Protein AF-A0A832XJW5-F1 (afdb_monomer)

Secondary structure (DSSP, 8-state):
-HHHHHHHHHHHHHHHT-EEEEEETTTTEEEEE--GGGHHHHHHHHHT--EETTEE---------SSHHHHHHHHS-----

Mean predicted aligned error: 4.81 Å

Structure (mmCIF, N/CA/C/O backbone):
data_AF-A0A832XJW5-F1
#
_entry.id   AF-A0A832XJW5-F1
#
loop_
_atom_site.group_PDB
_atom_site.id
_atom_site.type_symbol
_atom_site.label_atom_id
_atom_site.label_alt_id
_atom_site.label_comp_id
_atom_site.label_asym_id
_atom_site.label_entity_id
_atom_site.label_seq_id
_atom_site.pdbx_PDB_ins_code
_atom_site.Cartn_x
_atom_site.Cartn_y
_atom_site.Cartn_z
_atom_site.occupancy
_atom_site.B_iso_or_equiv
_atom_site.auth_seq_id
_atom_site.auth_comp_id
_atom_site.auth_asym_id
_atom_site.auth_atom_id
_atom_site.pdbx_PDB_model_num
ATOM 1 N N . LEU A 1 1 ? -0.528 -10.326 -1.655 1.00 62.66 1 LEU A N 1
ATOM 2 C CA . LEU A 1 1 ? 0.644 -10.980 -2.283 1.00 62.66 1 LEU A CA 1
ATOM 3 C C . LEU A 1 1 ? 0.244 -11.745 -3.537 1.00 62.66 1 LEU A C 1
ATOM 5 O O . LEU A 1 1 ? 0.758 -11.399 -4.587 1.00 62.66 1 LEU A O 1
ATOM 9 N N . ASN A 1 2 ? -0.726 -12.664 -3.469 1.00 74.69 2 ASN A N 1
ATOM 10 C CA . ASN A 1 2 ? -1.173 -13.446 -4.636 1.00 74.69 2 ASN A CA 1
ATOM 11 C C . ASN A 1 2 ? -1.543 -12.594 -5.860 1.00 74.69 2 ASN A C 1
ATOM 13 O O . ASN A 1 2 ? -1.117 -12.914 -6.957 1.00 74.69 2 ASN A O 1
ATOM 17 N N . SER A 1 3 ? -2.239 -11.471 -5.670 1.00 78.56 3 SER A N 1
ATOM 18 C CA . SER A 1 3 ? -2.627 -10.573 -6.769 1.00 78.56 3 SER A CA 1
ATOM 19 C C . SER A 1 3 ? -1.446 -9.840 -7.416 1.00 78.56 3 SER A C 1
ATOM 21 O O . SER A 1 3 ? -1.459 -9.577 -8.611 1.00 78.56 3 SER A O 1
ATOM 23 N N . LEU A 1 4 ? -0.409 -9.522 -6.631 1.00 83.12 4 LEU A N 1
ATOM 24 C CA . LEU A 1 4 ? 0.822 -8.914 -7.140 1.00 83.12 4 LEU A CA 1
ATOM 25 C C . LEU A 1 4 ? 1.619 -9.945 -7.945 1.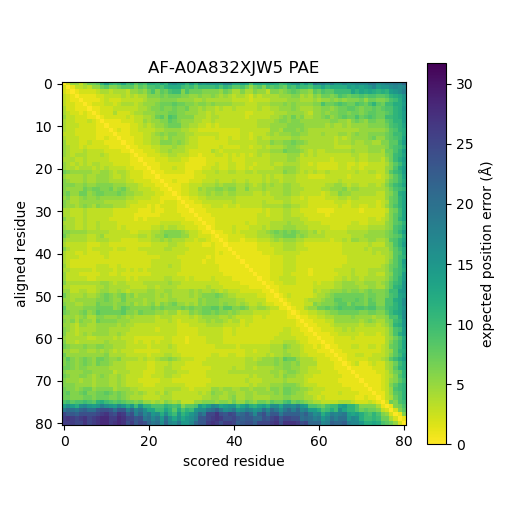00 83.12 4 LEU A C 1
ATOM 27 O O . LEU A 1 4 ? 2.066 -9.643 -9.045 1.00 83.12 4 LEU A O 1
ATOM 31 N N . LEU A 1 5 ? 1.711 -11.173 -7.426 1.00 87.62 5 LEU A N 1
ATOM 32 C CA . LEU A 1 5 ? 2.382 -12.288 -8.087 1.00 87.62 5 LEU A CA 1
ATOM 33 C C . LEU A 1 5 ? 1.698 -12.676 -9.398 1.00 87.62 5 LEU A C 1
ATOM 35 O O . LEU A 1 5 ? 2.375 -12.862 -10.401 1.00 87.62 5 LEU A O 1
ATOM 39 N N . SER A 1 6 ? 0.366 -12.740 -9.422 1.00 87.94 6 SER A N 1
ATOM 40 C CA . SER A 1 6 ? -0.383 -13.043 -10.645 1.00 87.94 6 SER A CA 1
ATOM 41 C C . SER A 1 6 ? -0.286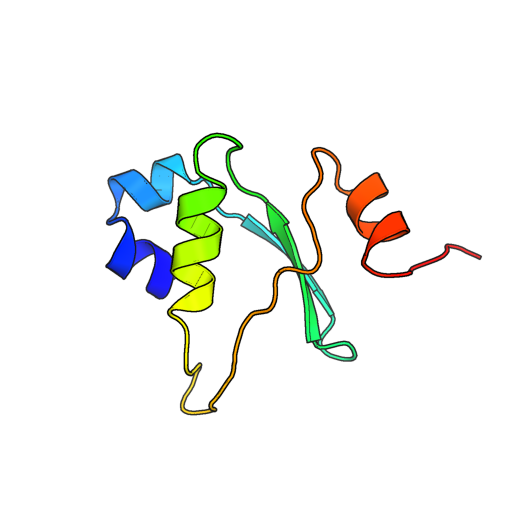 -11.936 -11.694 1.00 87.94 6 SER A C 1
ATOM 43 O O . SER A 1 6 ? -0.379 -12.221 -12.881 1.00 87.94 6 SER A O 1
ATOM 45 N N . PHE A 1 7 ? -0.130 -10.677 -11.269 1.00 88.56 7 PHE A N 1
ATOM 46 C CA . PHE A 1 7 ? -0.099 -9.526 -12.173 1.00 88.56 7 PHE A CA 1
ATOM 47 C C . PHE A 1 7 ? 1.310 -9.206 -12.696 1.00 88.56 7 PHE A C 1
ATOM 49 O O . PHE A 1 7 ? 1.476 -8.943 -13.881 1.00 88.56 7 PHE A O 1
ATOM 56 N N . LEU A 1 8 ? 2.326 -9.235 -11.828 1.00 87.88 8 LEU A N 1
ATOM 57 C CA . LEU A 1 8 ? 3.710 -8.861 -12.156 1.00 87.88 8 LEU A CA 1
ATOM 58 C C . LEU A 1 8 ? 4.648 -10.060 -12.347 1.00 87.88 8 LEU A C 1
ATOM 60 O O . LEU A 1 8 ? 5.810 -9.882 -12.719 1.00 87.88 8 LEU A O 1
ATOM 64 N N . GLY A 1 9 ? 4.183 -11.272 -12.043 1.00 90.38 9 GLY A N 1
ATOM 65 C CA . GLY A 1 9 ? 5.029 -12.458 -11.974 1.00 90.38 9 GLY A CA 1
ATOM 66 C C . GLY A 1 9 ? 6.014 -12.420 -10.803 1.00 90.38 9 GLY A C 1
ATOM 67 O O . GLY A 1 9 ? 6.032 -11.499 -9.977 1.00 90.38 9 GLY A O 1
ATOM 68 N N . GLU A 1 10 ? 6.861 -13.443 -10.732 1.00 90.38 10 GLU A N 1
ATOM 69 C CA . GLU A 1 10 ? 7.861 -13.611 -9.669 1.00 90.38 10 GLU A CA 1
ATOM 70 C C . GLU A 1 10 ? 8.913 -12.498 -9.686 1.00 90.38 10 GLU A C 1
ATOM 72 O O . GLU A 1 10 ? 9.159 -11.851 -8.665 1.00 90.38 10 GLU A O 1
ATOM 77 N N . LEU A 1 11 ? 9.485 -12.216 -10.862 1.00 90.62 11 LEU A N 1
ATOM 78 C CA . LEU A 1 11 ? 10.513 -11.187 -11.026 1.00 90.62 11 LEU A CA 1
ATOM 79 C C . LEU A 1 11 ? 9.976 -9.791 -10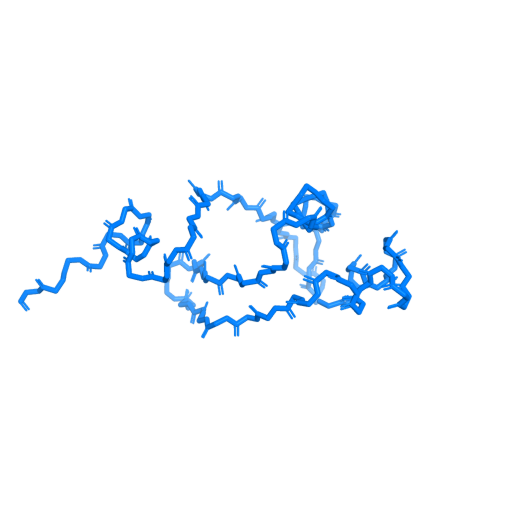.688 1.00 90.62 11 LEU A C 1
ATOM 81 O O . LEU A 1 11 ? 10.619 -9.039 -9.955 1.00 90.62 11 LEU A O 1
ATOM 85 N N . GLY A 1 12 ? 8.785 -9.448 -11.186 1.00 88.75 12 GLY A N 1
ATOM 86 C CA . GLY A 1 12 ? 8.170 -8.151 -10.923 1.00 88.75 12 GLY A CA 1
ATOM 87 C C . GLY A 1 12 ? 7.767 -7.985 -9.458 1.00 88.75 12 GLY A C 1
ATOM 88 O O . GLY A 1 12 ? 8.008 -6.934 -8.868 1.00 88.75 12 GLY A O 1
ATOM 89 N N . THR A 1 13 ? 7.263 -9.045 -8.822 1.00 89.44 13 THR A N 1
ATOM 90 C CA . THR A 1 13 ? 6.965 -9.046 -7.379 1.00 89.44 13 THR A CA 1
ATOM 91 C C . THR A 1 13 ? 8.223 -8.860 -6.534 1.00 89.44 13 THR A C 1
ATOM 93 O O . THR A 1 13 ? 8.210 -8.080 -5.578 1.00 89.44 13 THR A O 1
ATOM 96 N N . SER A 1 14 ? 9.319 -9.528 -6.901 1.00 90.50 14 SER A N 1
ATOM 97 C CA . SER A 1 14 ? 10.610 -9.382 -6.223 1.00 90.50 14 SER A CA 1
ATOM 98 C C . SER A 1 14 ? 11.142 -7.948 -6.345 1.00 90.50 14 SER A C 1
ATOM 100 O O . SER A 1 14 ? 11.461 -7.307 -5.341 1.00 90.50 14 SER A O 1
ATOM 102 N N . ASN A 1 15 ? 11.108 -7.380 -7.556 1.00 91.56 15 ASN A N 1
ATOM 103 C CA . ASN A 1 15 ? 11.514 -5.994 -7.809 1.00 91.56 15 ASN A CA 1
ATOM 104 C C . ASN A 1 15 ? 10.622 -4.960 -7.102 1.00 91.56 15 ASN A C 1
ATOM 106 O O . ASN A 1 15 ? 11.107 -3.902 -6.685 1.00 91.56 15 ASN A O 1
ATOM 110 N N . ALA A 1 16 ? 9.330 -5.258 -6.940 1.00 92.06 16 ALA A N 1
ATOM 111 C CA . ALA A 1 16 ? 8.401 -4.385 -6.236 1.00 92.06 16 ALA A CA 1
ATOM 112 C C . ALA A 1 16 ? 8.723 -4.260 -4.742 1.00 92.06 16 ALA A C 1
ATOM 114 O O . ALA A 1 16 ? 8.403 -3.229 -4.141 1.00 92.06 16 ALA A O 1
ATOM 115 N N . ASN A 1 17 ? 9.381 -5.270 -4.156 1.00 91.50 17 ASN A N 1
ATOM 116 C CA . ASN A 1 17 ? 9.765 -5.326 -2.745 1.00 91.50 17 ASN A CA 1
ATOM 117 C C . ASN A 1 17 ? 8.615 -4.877 -1.819 1.00 91.50 17 ASN A C 1
ATOM 119 O O . ASN A 1 17 ? 8.754 -3.964 -0.996 1.00 91.50 17 ASN A O 1
ATOM 123 N N . LEU A 1 18 ? 7.434 -5.456 -2.056 1.00 91.31 18 LEU A N 1
ATOM 124 C CA . LEU A 1 18 ? 6.200 -5.095 -1.371 1.00 91.31 18 LEU A CA 1
ATOM 125 C C . LEU A 1 18 ? 6.208 -5.633 0.063 1.00 91.31 18 LEU A C 1
ATOM 127 O O . LEU A 1 18 ? 6.314 -6.839 0.278 1.00 91.31 18 LEU A O 1
ATOM 131 N N . TRP A 1 19 ? 6.012 -4.753 1.042 1.00 91.88 19 TRP A N 1
ATOM 132 C CA . TRP A 1 19 ? 5.986 -5.120 2.454 1.00 91.88 19 TRP A CA 1
ATOM 133 C C . TRP A 1 19 ? 4.839 -4.439 3.199 1.00 91.88 19 TRP A C 1
ATOM 135 O O . TRP A 1 19 ? 4.728 -3.211 3.197 1.00 91.88 19 TRP A O 1
ATOM 145 N N . LEU A 1 20 ? 3.997 -5.220 3.878 1.00 92.44 20 LEU A N 1
ATOM 146 C CA . LEU A 1 20 ? 2.966 -4.683 4.766 1.00 92.44 20 LEU A CA 1
ATOM 147 C C . LEU A 1 20 ? 3.620 -4.235 6.078 1.00 92.44 20 LEU A C 1
ATOM 149 O O . LEU A 1 20 ? 4.144 -5.050 6.830 1.00 92.44 20 LEU A O 1
ATOM 153 N N . ILE A 1 21 ? 3.606 -2.930 6.340 1.00 93.88 21 ILE A N 1
ATOM 154 C CA . ILE A 1 21 ? 4.219 -2.344 7.539 1.00 93.88 21 ILE A CA 1
ATOM 155 C C . ILE A 1 21 ? 3.261 -2.438 8.723 1.00 93.88 21 ILE A C 1
ATOM 157 O O . ILE A 1 21 ? 3.667 -2.775 9.830 1.00 93.88 21 ILE A O 1
ATOM 161 N N . GLU A 1 22 ? 1.996 -2.091 8.499 1.00 91.50 22 GLU A N 1
ATOM 162 C CA . GLU A 1 22 ? 0.976 -2.049 9.540 1.00 91.50 22 GLU A CA 1
ATOM 163 C C . GLU A 1 22 ? -0.413 -2.134 8.908 1.00 91.50 22 GLU A C 1
ATOM 165 O O . GLU A 1 22 ? -0.633 -1.596 7.821 1.00 91.50 22 GLU A O 1
ATOM 170 N N . TYR A 1 23 ? -1.353 -2.761 9.608 1.00 92.00 23 TYR A N 1
ATOM 171 C CA . TYR A 1 23 ? -2.769 -2.747 9.267 1.00 92.00 23 TYR A CA 1
ATOM 172 C C . TYR A 1 23 ? -3.603 -2.616 10.541 1.00 92.00 23 TYR A C 1
ATOM 174 O O . TYR A 1 23 ? -3.360 -3.312 11.526 1.00 92.00 23 TYR A O 1
ATOM 182 N N . ASP A 1 24 ? -4.577 -1.715 10.517 1.00 91.25 24 ASP A N 1
ATOM 183 C CA . ASP A 1 24 ? -5.526 -1.477 11.594 1.00 91.25 24 ASP A CA 1
ATOM 184 C C . ASP A 1 24 ? -6.907 -1.966 11.152 1.00 91.25 24 ASP A C 1
ATOM 186 O O . ASP A 1 24 ? -7.563 -1.359 10.302 1.00 91.25 24 ASP A O 1
ATOM 190 N N . SER A 1 25 ? -7.356 -3.074 11.742 1.00 88.81 25 SER A N 1
ATOM 191 C CA . SER A 1 25 ? -8.639 -3.693 11.410 1.00 88.81 25 SER A CA 1
ATOM 192 C C . SER A 1 25 ? -9.843 -2.840 11.809 1.00 88.81 25 SER A C 1
ATOM 194 O O . SER A 1 25 ? -10.894 -2.970 11.188 1.00 88.81 25 SER A O 1
ATOM 196 N N . LYS A 1 26 ? -9.709 -1.934 12.790 1.00 90.50 26 LYS A N 1
ATOM 197 C CA . LYS A 1 26 ? -10.819 -1.068 13.224 1.00 90.50 26 LYS A CA 1
ATOM 198 C C . LYS A 1 26 ? -11.129 0.013 12.197 1.00 90.50 26 LYS A C 1
ATOM 200 O O . LYS A 1 26 ? -12.283 0.382 12.019 1.00 90.50 26 LYS A O 1
ATOM 205 N N . THR A 1 27 ? -10.096 0.525 11.532 1.00 89.44 27 THR A N 1
ATOM 206 C CA . THR A 1 27 ? -10.217 1.588 10.520 1.00 89.44 27 THR A CA 1
ATOM 207 C C . THR A 1 27 ? -10.083 1.065 9.090 1.00 89.44 27 THR A C 1
ATOM 209 O O . THR A 1 27 ? -10.149 1.851 8.147 1.00 8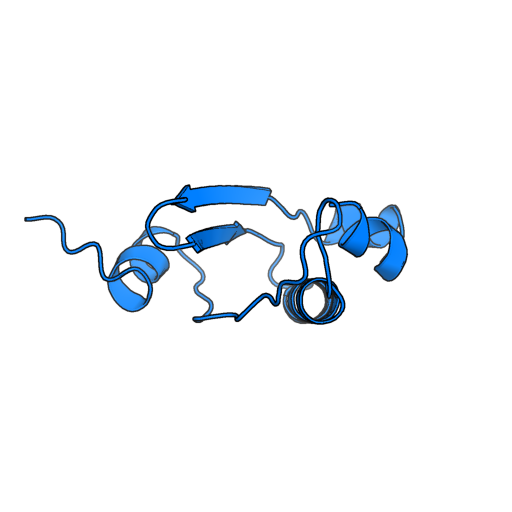9.44 27 THR A O 1
ATOM 212 N N . SER A 1 28 ? -9.874 -0.248 8.918 1.00 90.94 28 SER A N 1
ATOM 213 C CA . SER A 1 28 ? -9.593 -0.902 7.630 1.00 90.94 28 SER A CA 1
ATOM 214 C C . SER A 1 28 ? -8.502 -0.191 6.822 1.00 90.94 28 SER A C 1
ATOM 216 O O . SER A 1 28 ? -8.571 -0.075 5.600 1.00 90.94 28 SER A O 1
ATOM 218 N N . SER A 1 29 ? -7.499 0.335 7.524 1.00 92.06 29 SER A N 1
ATOM 219 C CA . SER A 1 29 ? -6.451 1.176 6.952 1.00 92.06 29 SER A CA 1
ATOM 220 C C . SER A 1 29 ? -5.081 0.610 7.292 1.00 92.06 29 SER A C 1
ATOM 222 O O . SER A 1 29 ? -4.862 0.076 8.376 1.00 92.06 29 SER A O 1
ATOM 224 N N . GLY A 1 30 ? -4.129 0.731 6.373 1.00 92.81 30 GLY A N 1
ATOM 225 C CA . GLY A 1 30 ? -2.787 0.194 6.563 1.00 92.81 30 GLY A CA 1
ATOM 226 C C . GLY A 1 30 ? -1.729 0.948 5.779 1.00 92.81 30 GLY A C 1
ATOM 227 O O . GLY A 1 30 ? -2.030 1.820 4.963 1.00 92.81 30 GLY A O 1
ATOM 228 N N . ILE A 1 31 ? -0.472 0.604 6.041 1.00 94.56 31 ILE A N 1
ATOM 229 C CA . ILE A 1 31 ? 0.691 1.133 5.332 1.00 94.56 31 ILE A CA 1
ATOM 230 C C . ILE A 1 31 ? 1.385 -0.025 4.637 1.00 94.56 31 ILE A C 1
ATOM 232 O O . ILE A 1 31 ? 1.805 -0.989 5.278 1.00 94.56 31 ILE A O 1
ATOM 236 N N . VAL A 1 32 ? 1.569 0.120 3.331 1.00 94.44 32 VAL A N 1
ATOM 237 C CA . VAL A 1 32 ? 2.368 -0.791 2.518 1.00 94.44 32 VAL A CA 1
ATOM 238 C C . VAL A 1 32 ? 3.578 -0.027 1.997 1.00 94.44 32 VAL A C 1
ATOM 240 O O . VAL A 1 32 ? 3.458 1.095 1.505 1.00 94.44 32 VAL A O 1
ATOM 243 N N . ARG A 1 33 ? 4.756 -0.628 2.133 1.00 94.62 33 ARG A N 1
ATOM 244 C CA . ARG A 1 33 ? 6.005 -0.153 1.543 1.00 94.62 33 ARG A CA 1
ATOM 245 C C . ARG A 1 33 ? 6.235 -0.889 0.227 1.00 94.62 33 ARG A C 1
ATOM 247 O O . ARG A 1 33 ? 5.961 -2.078 0.132 1.00 94.62 33 ARG A O 1
ATOM 254 N N . CYS A 1 34 ? 6.769 -0.186 -0.758 1.00 94.25 34 CYS A N 1
ATOM 255 C CA . CYS A 1 34 ? 7.259 -0.767 -2.002 1.00 94.25 34 CYS A CA 1
ATOM 256 C C . CYS A 1 34 ? 8.511 -0.018 -2.468 1.00 94.25 34 CYS A C 1
ATOM 258 O O . CYS A 1 34 ? 8.879 1.026 -1.912 1.00 94.25 34 CYS A O 1
ATOM 260 N N . SER A 1 35 ? 9.172 -0.561 -3.484 1.00 94.19 35 SER A N 1
ATOM 261 C CA . SER A 1 35 ? 10.178 0.165 -4.251 1.00 94.19 35 SER A CA 1
ATOM 262 C C . SER A 1 35 ? 9.537 1.360 -4.963 1.00 94.19 35 SER A C 1
ATOM 264 O O . SER A 1 35 ? 8.465 1.232 -5.546 1.00 94.19 35 SER A O 1
ATOM 266 N N . ASN A 1 36 ? 10.208 2.519 -4.970 1.00 90.81 36 ASN A N 1
ATOM 267 C CA . ASN A 1 36 ? 9.701 3.727 -5.640 1.00 90.81 36 ASN A CA 1
ATOM 268 C C . ASN A 1 36 ? 9.433 3.475 -7.138 1.00 90.81 36 ASN A C 1
ATOM 270 O O . ASN A 1 36 ? 8.425 3.921 -7.674 1.00 90.81 36 ASN A O 1
ATOM 274 N N . LYS A 1 37 ? 10.279 2.664 -7.790 1.00 92.12 37 LYS A N 1
ATOM 275 C CA . LYS A 1 37 ? 10.116 2.308 -9.208 1.00 92.12 37 LYS A CA 1
ATOM 276 C C . LYS A 1 37 ? 8.845 1.503 -9.490 1.00 92.12 37 LYS A C 1
ATOM 278 O O . LYS A 1 37 ? 8.323 1.606 -10.587 1.00 92.12 37 LYS A O 1
ATOM 283 N N . ALA A 1 38 ? 8.351 0.759 -8.500 1.00 92.44 38 ALA A N 1
ATOM 284 C CA . ALA A 1 38 ? 7.217 -0.145 -8.653 1.00 92.44 38 ALA A CA 1
ATOM 285 C C . ALA A 1 38 ? 5.900 0.411 -8.097 1.00 92.44 38 ALA A C 1
ATOM 287 O O . ALA A 1 38 ? 4.920 -0.318 -7.938 1.00 92.44 38 ALA A O 1
ATOM 288 N N . LEU A 1 39 ? 5.857 1.706 -7.767 1.00 93.19 39 LEU A N 1
ATOM 289 C CA . LEU A 1 39 ? 4.696 2.316 -7.125 1.00 93.19 39 LEU A CA 1
ATOM 290 C C . LEU A 1 39 ? 3.418 2.135 -7.956 1.00 93.19 39 LEU A C 1
ATOM 292 O O . LEU A 1 39 ? 2.394 1.701 -7.431 1.00 93.19 39 LEU A O 1
ATOM 296 N N . THR A 1 40 ? 3.482 2.440 -9.252 1.00 92.69 40 THR A N 1
ATOM 297 C CA . THR A 1 40 ? 2.327 2.365 -10.159 1.00 92.69 40 THR A CA 1
ATOM 298 C C . THR A 1 40 ? 1.826 0.933 -10.321 1.00 92.69 40 THR A C 1
ATOM 300 O O . THR A 1 40 ? 0.624 0.686 -10.270 1.00 92.69 40 THR A O 1
ATOM 303 N N . GLU A 1 41 ? 2.745 -0.019 -10.454 1.00 92.44 41 GLU A N 1
ATOM 304 C CA . GLU A 1 41 ? 2.453 -1.446 -10.609 1.00 92.44 41 GLU A CA 1
ATOM 305 C C . GLU A 1 41 ? 1.774 -2.020 -9.363 1.00 92.44 41 GLU A C 1
ATOM 307 O O . GLU A 1 41 ? 0.790 -2.754 -9.458 1.00 92.44 41 GLU A O 1
ATOM 312 N N . VAL A 1 42 ? 2.246 -1.620 -8.181 1.00 92.56 42 VAL A N 1
ATOM 313 C CA . VAL A 1 42 ? 1.627 -1.990 -6.908 1.00 92.56 42 VAL A CA 1
ATOM 314 C C . VAL A 1 42 ? 0.216 -1.417 -6.801 1.00 92.56 42 VAL A C 1
ATOM 316 O O . VAL A 1 42 ? -0.706 -2.151 -6.447 1.00 92.56 42 VAL A O 1
ATOM 319 N N . ILE A 1 43 ? 0.015 -0.140 -7.137 1.00 92.56 43 ILE A N 1
ATOM 320 C CA . ILE A 1 43 ? -1.317 0.483 -7.107 1.00 92.56 43 ILE A CA 1
ATOM 321 C C . ILE A 1 43 ? -2.270 -0.234 -8.072 1.00 92.56 43 ILE A C 1
ATOM 323 O O . ILE A 1 43 ? -3.389 -0.565 -7.678 1.00 92.56 43 ILE A O 1
ATOM 327 N N . ALA A 1 44 ? -1.821 -0.530 -9.294 1.00 92.38 44 ALA A N 1
ATOM 328 C CA . ALA A 1 44 ? -2.605 -1.279 -10.273 1.00 92.38 44 ALA A CA 1
ATOM 329 C C . ALA A 1 44 ? -2.975 -2.675 -9.750 1.00 92.38 44 ALA A C 1
ATOM 331 O O . ALA A 1 44 ? -4.142 -3.062 -9.796 1.00 92.38 44 ALA A O 1
ATOM 332 N N . SER A 1 45 ? -2.015 -3.394 -9.159 1.00 91.75 45 SER A N 1
ATOM 333 C CA . SER A 1 45 ? -2.266 -4.720 -8.586 1.00 91.75 45 SER A CA 1
ATOM 334 C C . SER A 1 45 ? -3.305 -4.695 -7.461 1.00 91.75 45 SER A C 1
ATOM 336 O O . SER A 1 45 ? -4.097 -5.626 -7.347 1.00 91.75 45 SER A O 1
ATOM 338 N N . LEU A 1 46 ? -3.334 -3.628 -6.651 1.00 91.44 46 LEU A N 1
ATOM 339 C CA . LEU A 1 46 ? -4.312 -3.448 -5.577 1.00 91.44 46 LEU A CA 1
ATOM 340 C C . LEU A 1 46 ? -5.699 -3.096 -6.122 1.00 91.44 46 LEU A C 1
ATOM 342 O O . LEU A 1 46 ? -6.694 -3.556 -5.570 1.00 91.44 46 LEU A O 1
ATOM 346 N N . ALA A 1 47 ? -5.770 -2.310 -7.198 1.00 91.56 47 ALA A N 1
ATOM 347 C CA . ALA A 1 47 ? -7.029 -1.911 -7.826 1.00 91.56 47 ALA A CA 1
ATOM 348 C C . ALA A 1 47 ? -7.771 -3.087 -8.484 1.00 91.56 47 ALA A C 1
ATOM 350 O O . ALA A 1 47 ? -8.996 -3.078 -8.550 1.00 91.56 47 ALA A O 1
ATOM 351 N N . ILE A 1 48 ? -7.042 -4.109 -8.942 1.00 91.06 48 ILE A N 1
ATOM 352 C CA . ILE A 1 48 ? -7.618 -5.316 -9.561 1.00 91.06 48 ILE A CA 1
ATOM 353 C C . ILE A 1 48 ? -8.258 -6.248 -8.512 1.00 91.06 48 ILE A C 1
ATOM 355 O O . ILE A 1 48 ? -9.056 -7.120 -8.853 1.00 91.06 48 ILE A O 1
ATOM 359 N N . ILE A 1 49 ? -7.939 -6.085 -7.225 1.00 91.06 49 ILE A N 1
ATOM 360 C CA . ILE A 1 49 ? -8.486 -6.944 -6.172 1.00 91.06 49 ILE A CA 1
ATOM 361 C C . ILE A 1 49 ? -9.942 -6.565 -5.909 1.00 91.06 49 ILE A C 1
ATOM 363 O O . ILE A 1 49 ? -10.223 -5.514 -5.340 1.00 91.06 49 ILE A O 1
ATOM 367 N N . THR A 1 50 ? -10.850 -7.465 -6.280 1.00 91.38 50 THR A N 1
ATOM 368 C CA . THR A 1 50 ? -12.301 -7.311 -6.094 1.00 91.38 50 THR A CA 1
ATOM 369 C C . THR A 1 50 ? -12.852 -8.118 -4.918 1.00 91.38 50 THR A C 1
ATOM 371 O O . THR A 1 50 ? -13.943 -7.834 -4.424 1.00 91.38 50 THR A O 1
ATOM 374 N N . SER A 1 51 ? -12.123 -9.136 -4.451 1.00 91.50 51 SER A N 1
ATOM 375 C CA . SER A 1 51 ? -12.504 -9.940 -3.288 1.00 91.50 51 SER A CA 1
ATOM 376 C C . SER A 1 51 ? -11.298 -10.583 -2.608 1.00 91.50 51 SER A C 1
ATOM 378 O O . SER A 1 51 ? -10.283 -10.878 -3.244 1.00 91.50 51 SER A O 1
ATOM 380 N N . ILE A 1 52 ? -11.415 -10.812 -1.300 1.00 88.75 52 ILE A N 1
ATOM 381 C CA . ILE A 1 52 ? -10.457 -11.592 -0.510 1.00 88.75 52 ILE A CA 1
ATOM 382 C C . ILE A 1 52 ? -11.252 -12.570 0.352 1.00 88.75 52 ILE A C 1
ATOM 384 O O . ILE A 1 52 ? -12.171 -12.172 1.063 1.00 88.75 52 ILE A O 1
ATOM 388 N N . GLY A 1 53 ? -10.915 -13.861 0.278 1.00 86.94 53 GLY A N 1
ATOM 389 C CA . GLY A 1 53 ? -11.590 -14.901 1.065 1.00 86.94 53 GLY A CA 1
ATOM 390 C C . GLY A 1 53 ? -13.087 -15.041 0.761 1.00 86.94 53 GLY A C 1
ATOM 391 O O . GLY A 1 53 ? -13.849 -15.405 1.646 1.00 86.94 53 GLY A O 1
ATOM 392 N N . GLY A 1 54 ? -13.516 -14.701 -0.460 1.00 89.12 54 GLY A N 1
ATOM 393 C CA . GLY A 1 54 ? -14.926 -14.713 -0.868 1.00 89.12 54 GLY A CA 1
ATOM 394 C C . GLY A 1 54 ? -15.716 -13.455 -0.490 1.00 89.12 54 GLY A C 1
ATOM 395 O O . GLY A 1 54 ? -16.828 -13.278 -0.978 1.00 89.12 54 GLY A O 1
ATOM 396 N N . SER A 1 55 ? -15.142 -12.549 0.307 1.00 91.81 55 SER A N 1
ATOM 397 C CA . SER A 1 55 ? -15.778 -11.277 0.661 1.00 91.81 55 SER A CA 1
ATOM 398 C C . SER A 1 55 ? -15.421 -10.190 -0.357 1.00 91.81 55 SER A C 1
ATOM 400 O O . SER A 1 55 ? -14.227 -9.961 -0.593 1.00 91.81 55 SER A O 1
ATOM 402 N N . PRO A 1 56 ? -16.410 -9.503 -0.960 1.00 92.88 56 PRO A N 1
ATOM 403 C CA . PRO A 1 56 ? -16.150 -8.417 -1.895 1.00 92.88 56 PRO A CA 1
ATOM 404 C C . PRO A 1 56 ? -15.521 -7.230 -1.165 1.00 92.88 56 PRO A C 1
ATOM 406 O O . PRO A 1 56 ? -15.979 -6.821 -0.097 1.00 92.88 56 PRO A O 1
ATOM 409 N N . MET A 1 57 ? -14.463 -6.672 -1.742 1.00 92.62 57 MET A N 1
ATOM 410 C CA . MET A 1 57 ? -13.773 -5.511 -1.188 1.00 92.62 57 MET A CA 1
ATOM 411 C C . MET A 1 57 ? -13.016 -4.750 -2.270 1.00 92.62 57 MET A C 1
ATOM 413 O O . MET A 1 57 ? -12.714 -5.290 -3.327 1.00 92.62 57 MET A O 1
ATOM 417 N N . THR A 1 58 ? -12.672 -3.499 -1.973 1.00 92.19 58 THR A N 1
ATOM 418 C CA . THR A 1 58 ? -11.837 -2.661 -2.835 1.00 92.19 58 THR A CA 1
ATOM 419 C C . THR A 1 58 ? -10.739 -2.012 -2.010 1.00 92.19 58 THR A C 1
ATOM 421 O O . THR A 1 58 ? -10.963 -1.603 -0.869 1.00 92.19 58 THR A O 1
ATOM 424 N N . PHE A 1 59 ? -9.554 -1.865 -2.594 1.00 92.06 59 PHE A N 1
ATOM 425 C CA . PHE A 1 59 ? -8.500 -1.051 -2.001 1.00 92.06 59 PHE A CA 1
ATOM 426 C C . PHE A 1 59 ? -8.588 0.383 -2.509 1.00 92.06 59 PHE A C 1
ATOM 428 O O . PHE A 1 59 ? -8.714 0.629 -3.707 1.00 92.06 59 PHE A O 1
ATOM 435 N N . ARG A 1 60 ? -8.474 1.344 -1.592 1.00 92.50 60 ARG A N 1
ATOM 436 C CA . ARG A 1 60 ? -8.351 2.765 -1.918 1.00 92.50 60 ARG A CA 1
ATOM 437 C C . ARG A 1 60 ? -7.025 3.290 -1.391 1.00 92.50 60 ARG A C 1
ATOM 439 O O . ARG A 1 60 ? -6.766 3.248 -0.191 1.00 92.50 60 ARG A O 1
ATOM 446 N N . VAL A 1 61 ? -6.202 3.829 -2.282 1.00 93.56 61 VAL A N 1
ATOM 447 C CA . VAL A 1 61 ? -4.939 4.468 -1.902 1.00 93.56 61 VAL A CA 1
ATOM 448 C C . VAL A 1 61 ? -5.241 5.861 -1.352 1.00 93.56 61 VAL A C 1
ATOM 450 O O . VAL A 1 61 ? -5.694 6.736 -2.083 1.00 93.56 61 VAL A O 1
ATOM 453 N N . LEU A 1 62 ? -5.005 6.066 -0.053 1.00 93.00 62 LEU A N 1
ATOM 454 C CA . LEU A 1 62 ? -5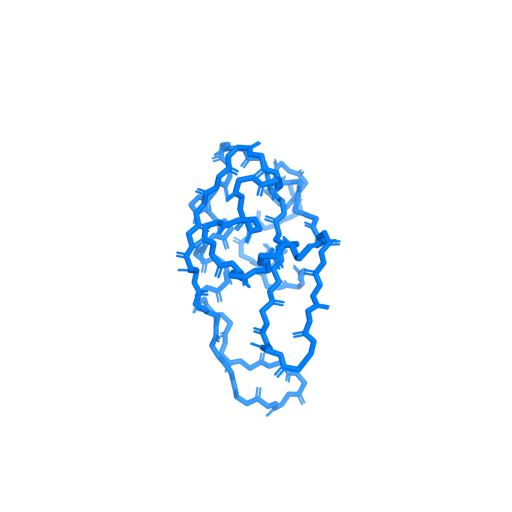.209 7.366 0.606 1.00 93.00 62 LEU A CA 1
ATOM 455 C C . LEU A 1 62 ? -4.127 8.387 0.227 1.00 93.00 62 LEU A C 1
ATOM 457 O O . LEU A 1 62 ? -4.380 9.588 0.187 1.00 93.00 62 LEU A O 1
ATOM 461 N N . GLY A 1 63 ? -2.917 7.903 -0.050 1.00 92.94 63 GLY A N 1
ATOM 462 C CA . GLY A 1 63 ? -1.790 8.711 -0.485 1.00 92.94 63 GLY A CA 1
ATOM 463 C C . GLY A 1 63 ? -0.471 7.959 -0.379 1.00 92.94 63 GLY A C 1
ATOM 464 O O . GLY A 1 63 ? -0.423 6.812 0.064 1.00 92.94 63 GLY A O 1
ATOM 465 N N . VAL A 1 64 ? 0.606 8.619 -0.799 1.00 94.19 64 VAL A N 1
ATOM 466 C CA . VAL A 1 64 ? 1.953 8.042 -0.865 1.00 94.19 64 VAL A CA 1
ATOM 467 C C . VAL A 1 64 ? 2.961 8.967 -0.190 1.00 94.19 64 VAL A C 1
ATOM 469 O O . VAL A 1 64 ? 2.826 10.194 -0.205 1.00 94.19 64 VAL A O 1
ATOM 472 N N . SER A 1 65 ? 3.986 8.391 0.434 1.00 93.31 65 SER A N 1
ATOM 473 C CA . SER A 1 65 ? 5.074 9.162 1.034 1.00 93.31 65 SER A CA 1
ATOM 474 C C . SER A 1 65 ? 6.376 8.378 1.062 1.00 93.31 65 SER A C 1
ATOM 476 O O . SER A 1 65 ? 6.369 7.158 1.172 1.00 93.31 65 SER A O 1
ATOM 478 N N . GLY A 1 66 ? 7.501 9.097 1.047 1.00 92.31 66 GLY A N 1
ATOM 479 C CA . GLY A 1 66 ? 8.828 8.497 1.203 1.00 92.31 66 GLY A CA 1
ATOM 480 C C . GLY A 1 66 ? 9.160 8.076 2.638 1.00 92.31 66 GLY A C 1
ATOM 481 O O . GLY A 1 66 ? 10.124 7.349 2.848 1.00 92.31 66 GLY A O 1
ATOM 482 N N . THR A 1 67 ? 8.386 8.514 3.641 1.00 92.00 67 THR A N 1
ATOM 483 C CA . THR A 1 67 ? 8.624 8.159 5.048 1.00 92.00 67 THR A CA 1
ATOM 484 C C . THR A 1 67 ? 7.355 7.684 5.748 1.00 92.00 67 THR A C 1
ATOM 486 O O . THR A 1 67 ? 6.253 8.204 5.542 1.00 92.00 67 THR A O 1
ATOM 489 N N . ILE A 1 68 ? 7.517 6.701 6.637 1.00 90.88 68 ILE A N 1
ATOM 490 C CA . ILE A 1 68 ? 6.409 6.122 7.412 1.00 90.88 68 ILE A CA 1
ATOM 491 C C . ILE A 1 68 ? 5.789 7.182 8.332 1.00 90.88 68 ILE A C 1
ATOM 493 O O . ILE A 1 68 ? 4.568 7.288 8.402 1.00 90.88 68 ILE A O 1
ATOM 497 N N . LYS A 1 69 ? 6.617 8.018 8.978 1.00 89.56 69 LYS A N 1
ATOM 498 C CA . LYS A 1 69 ? 6.159 9.094 9.871 1.00 89.56 69 LYS A CA 1
ATOM 499 C C . LYS A 1 69 ? 5.191 10.048 9.161 1.00 89.56 69 LYS A C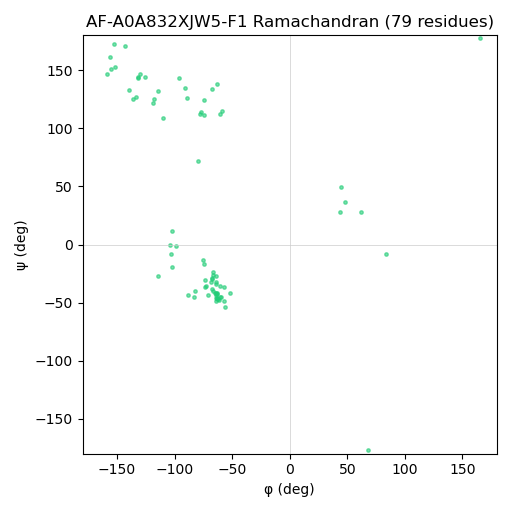 1
ATOM 501 O O . LYS A 1 69 ? 4.058 10.206 9.595 1.00 89.56 69 LYS A O 1
ATOM 506 N N . LYS A 1 70 ? 5.595 10.593 8.008 1.00 91.75 70 LYS A N 1
ATOM 507 C CA . LYS A 1 70 ? 4.764 11.525 7.230 1.00 91.75 70 LYS A CA 1
ATOM 508 C C . LYS A 1 70 ? 3.482 10.868 6.715 1.00 91.75 70 LYS A C 1
ATOM 510 O O . LYS A 1 70 ? 2.453 11.531 6.651 1.00 91.75 70 LYS A O 1
ATOM 515 N N . THR A 1 71 ? 3.532 9.577 6.378 1.00 92.69 71 THR A N 1
ATOM 516 C CA . THR A 1 71 ? 2.344 8.808 5.971 1.00 92.69 71 THR A CA 1
ATOM 517 C C . THR A 1 71 ? 1.331 8.710 7.111 1.00 92.69 71 THR A C 1
ATOM 519 O O . THR A 1 71 ? 0.148 8.980 6.907 1.00 92.69 71 THR A O 1
ATOM 522 N N . LYS A 1 72 ? 1.800 8.383 8.323 1.00 90.12 72 LYS A N 1
ATOM 523 C CA . LYS A 1 72 ? 0.958 8.298 9.524 1.00 90.12 72 LYS A CA 1
ATOM 524 C C . LYS A 1 72 ? 0.307 9.636 9.858 1.00 90.12 72 LYS A C 1
ATOM 526 O O . LYS A 1 72 ? -0.909 9.687 10.036 1.00 90.12 72 LYS A O 1
ATOM 531 N N . ASP A 1 73 ? 1.101 10.701 9.863 1.00 90.12 73 ASP A N 1
ATOM 532 C CA . ASP A 1 73 ? 0.637 12.039 1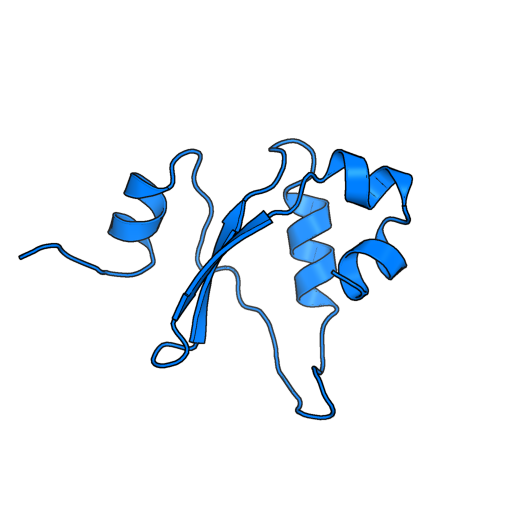0.232 1.00 90.12 73 ASP A CA 1
ATOM 533 C C . ASP A 1 73 ? -0.375 12.599 9.219 1.00 90.12 73 ASP A C 1
ATOM 535 O O . ASP A 1 73 ? -1.365 13.213 9.611 1.00 90.12 73 ASP A O 1
ATOM 539 N N . LYS A 1 74 ? -0.153 12.377 7.913 1.00 89.50 74 LYS A N 1
ATOM 540 C CA . LYS A 1 74 ? -1.006 12.938 6.851 1.00 89.50 74 LYS A CA 1
ATOM 541 C C . LYS A 1 74 ? -2.279 12.146 6.573 1.00 89.50 74 LYS A C 1
ATOM 543 O O . LYS A 1 74 ? -3.299 12.762 6.289 1.00 89.50 74 LYS A O 1
ATOM 548 N N . TYR A 1 75 ? -2.209 10.815 6.576 1.00 89.19 75 TYR A N 1
ATOM 549 C CA . TYR A 1 75 ? -3.276 9.987 5.996 1.00 89.19 75 TYR A CA 1
ATOM 550 C C . TYR A 1 75 ? -4.017 9.130 7.014 1.00 89.19 75 TYR A C 1
ATOM 552 O O . TYR A 1 75 ? -5.184 8.824 6.807 1.00 89.19 75 TYR A O 1
ATOM 560 N N . LEU A 1 76 ? -3.369 8.757 8.118 1.00 83.69 76 LEU A N 1
ATOM 561 C CA . LEU A 1 76 ? -3.980 7.895 9.136 1.00 83.69 76 LEU A CA 1
ATOM 562 C C . LEU A 1 76 ? -4.521 8.686 10.332 1.00 83.69 76 LEU A C 1
ATOM 564 O O . LEU A 1 76 ? -5.056 8.086 11.256 1.00 83.69 76 LEU A O 1
ATOM 568 N N . ASN A 1 77 ? -4.364 10.019 10.323 1.00 68.56 77 ASN A N 1
ATOM 569 C CA . ASN A 1 77 ? -4.809 10.966 11.354 1.00 68.56 77 ASN A CA 1
ATOM 570 C C . ASN A 1 77 ? -4.519 10.500 12.795 1.00 68.56 77 ASN A C 1
ATOM 572 O O . ASN A 1 77 ? -5.210 10.864 13.748 1.00 68.56 77 ASN A O 1
ATOM 576 N N . ARG A 1 78 ? -3.466 9.693 12.967 1.00 63.84 78 ARG A N 1
ATOM 577 C CA . ARG A 1 78 ? -2.957 9.266 14.267 1.00 63.84 78 ARG A CA 1
ATOM 578 C C . ARG A 1 78 ? -2.126 10.410 14.827 1.00 63.84 78 ARG A C 1
ATOM 580 O O . ARG A 1 78 ? -0.901 10.346 14.858 1.00 63.84 78 ARG A O 1
ATOM 587 N N . LYS A 1 79 ? -2.795 11.486 15.246 1.00 45.66 79 LYS A N 1
ATOM 588 C CA . LYS A 1 79 ? -2.161 12.507 16.078 1.00 45.66 79 LYS A CA 1
ATOM 589 C C . LYS A 1 79 ? -1.723 11.813 17.367 1.00 45.66 79 LYS A C 1
ATOM 591 O O . LYS A 1 79 ? -2.571 11.365 18.137 1.00 45.66 79 LYS A O 1
ATOM 596 N N . ARG A 1 80 ? -0.412 11.685 17.592 1.00 48.28 80 ARG A N 1
ATOM 597 C CA . ARG A 1 80 ? 0.086 11.427 18.949 1.00 48.28 80 ARG A CA 1
ATOM 598 C C . ARG A 1 80 ? -0.396 12.600 19.803 1.00 48.28 80 ARG A C 1
ATOM 600 O O . ARG A 1 80 ? -0.045 13.738 19.500 1.00 48.28 80 ARG A O 1
ATOM 607 N N . LYS A 1 81 ? -1.266 12.310 20.773 1.00 39.19 81 LYS A N 1
ATOM 608 C CA . LYS A 1 81 ? -1.379 13.146 21.969 1.00 39.19 81 LYS A CA 1
ATOM 609 C C . LYS A 1 81 ? -0.033 13.151 22.682 1.00 39.19 81 LYS A C 1
ATOM 611 O O . LYS A 1 81 ? 0.653 12.101 22.625 1.00 39.19 81 LYS A O 1
#

Foldseek 3Di:
DVLLCVQLNPVLCVQQQWDWPDADPVVRDGDIDTDPVCPVSVVVSQQPDQDDPPHGDHDDDQDDDPDPVCCCVPRVVPPDD

Solvent-accessible surface area (backbone atoms only — not comparable to full-atom values): 5068 Å² total; per-residue (Å²): 107,71,55,40,37,75,70,47,34,69,69,44,38,60,65,21,52,70,41,81,76,47,74,39,82,91,74,76,45,68,44,72,48,58,32,81,92,30,47,67,60,51,51,52,33,42,61,69,40,55,56,60,96,88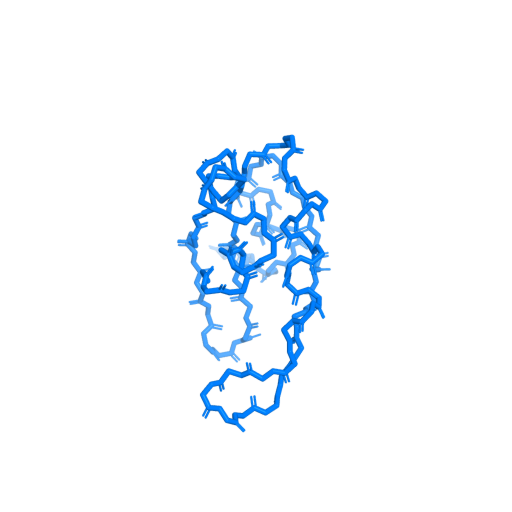,43,77,47,76,65,78,86,86,77,86,65,97,44,71,67,62,39,37,58,73,69,62,66,60,70,80,127

Nearest PDB structures (foldseek):
  3wz0-assembly1_A  TM=9.876E-01  e=1.563E-06  Thermococcus kodakarensis KOD1
  2av5-assembly1_A  TM=9.706E-01  e=2.546E-06  Pyrococcus furiosus
  2czv-assembly1_C  TM=9.860E-01  e=1.026E-05  Pyrococcus horikoshii
  6ahu-assembly1_H  TM=8.227E-01  e=1.016E-02  Homo sapiens

Sequence (81 aa):
LNSLLSFLGELGTSNANLWLIEYDSKTSSGIVRCSNKALTEVIASLAIITSIGGSPMTFRVLGVSGTIKKTKDKYLNRKRK

Radius of gyration: 13.35 Å; Cα contacts (8 Å, |Δi|>4): 84; chains: 1; bound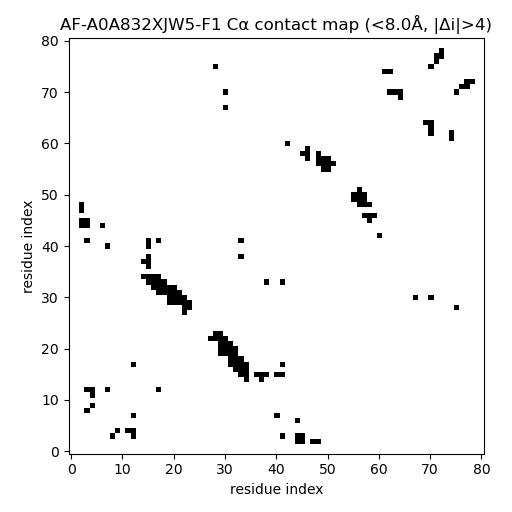ing box: 28×28×34 Å

pLDDT: mean 88.16, std 10.38, range [39.19, 94.62]